Protein AF-A0A0C2FXQ2-F1 (afdb_monomer_lite)

Organism: NCBI:txid51022

Structure (mmCIF, N/CA/C/O backbone):
data_AF-A0A0C2FXQ2-F1
#
_entry.id   AF-A0A0C2FXQ2-F1
#
loop_
_atom_site.group_PDB
_atom_site.id
_atom_site.type_symbol
_atom_site.label_atom_id
_atom_site.label_alt_id
_atom_site.label_comp_id
_atom_site.label_asym_id
_atom_site.label_entity_id
_atom_site.label_seq_id
_atom_site.pdbx_PDB_ins_code
_atom_site.Cartn_x
_atom_site.Cartn_y
_atom_site.Cartn_z
_atom_site.occupancy
_atom_site.B_iso_or_equiv
_atom_site.auth_seq_id
_atom_site.auth_comp_id
_atom_site.auth_asym_id
_atom_site.auth_atom_id
_atom_site.pdbx_PDB_model_num
ATOM 1 N N . MET A 1 1 ? -0.783 -3.982 6.477 1.00 55.53 1 MET A N 1
ATOM 2 C CA . MET A 1 1 ? -1.212 -3.128 7.601 1.00 55.53 1 MET A CA 1
ATOM 3 C C . MET A 1 1 ? -2.488 -3.731 8.128 1.00 55.53 1 MET A C 1
ATOM 5 O O . MET A 1 1 ? -3.373 -4.000 7.315 1.00 55.53 1 MET A O 1
ATOM 9 N N . GLU A 1 2 ? -2.548 -4.039 9.418 1.00 64.81 2 GLU A N 1
ATOM 10 C CA . GLU A 1 2 ? -3.753 -4.643 9.978 1.00 64.81 2 GLU A CA 1
ATOM 11 C C . GLU A 1 2 ? -4.896 -3.630 9.893 1.00 64.81 2 GLU A C 1
ATOM 13 O O . GLU A 1 2 ? -4.866 -2.552 10.486 1.00 64.81 2 G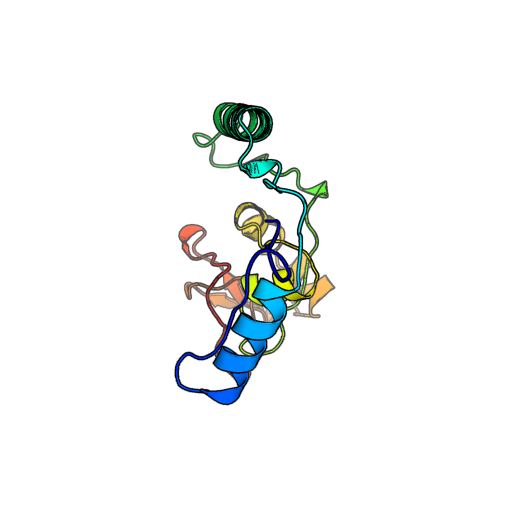LU A O 1
ATOM 18 N N . ARG A 1 3 ? -5.903 -3.951 9.078 1.00 76.56 3 ARG A N 1
ATOM 19 C CA . ARG A 1 3 ? -7.105 -3.131 8.961 1.00 76.56 3 ARG A CA 1
ATOM 20 C C . ARG A 1 3 ? -8.027 -3.495 10.111 1.00 76.56 3 ARG A C 1
ATOM 22 O O . ARG A 1 3 ? -8.632 -4.564 10.110 1.00 76.56 3 ARG A O 1
ATOM 29 N N . LEU A 1 4 ? -8.133 -2.597 11.085 1.00 89.94 4 LEU A N 1
ATOM 30 C CA . LEU A 1 4 ? -9.129 -2.726 12.138 1.00 89.94 4 LEU A CA 1
ATOM 31 C C . LEU A 1 4 ? -10.529 -2.600 11.533 1.00 89.94 4 LEU A C 1
ATOM 33 O O . LEU A 1 4 ? -10.829 -1.650 10.811 1.00 89.94 4 LEU A O 1
ATOM 37 N N . GLY A 1 5 ? -11.380 -3.567 11.848 1.00 91.44 5 GLY A N 1
ATOM 38 C CA . GLY A 1 5 ? -12.801 -3.548 11.530 1.00 91.44 5 GLY A CA 1
ATOM 39 C C . GLY A 1 5 ? -13.631 -3.743 12.790 1.00 91.44 5 GLY A C 1
ATOM 40 O O . GLY A 1 5 ? -13.160 -3.534 13.913 1.00 91.44 5 GLY A O 1
ATOM 41 N N . LYS A 1 6 ? -14.877 -4.182 12.614 1.00 92.62 6 LYS A N 1
ATOM 42 C CA . LYS A 1 6 ? -15.727 -4.587 13.738 1.00 92.62 6 LYS A CA 1
ATOM 43 C C . LYS A 1 6 ? -15.005 -5.674 14.557 1.00 92.62 6 LYS A C 1
ATOM 45 O O . LYS A 1 6 ? -14.376 -6.542 13.954 1.00 92.62 6 LYS A O 1
ATOM 50 N N . PRO A 1 7 ? -15.083 -5.651 15.897 1.00 94.19 7 PRO A N 1
ATOM 51 C CA . PRO A 1 7 ? -15.919 -4.774 16.726 1.00 94.19 7 PRO A CA 1
ATOM 52 C C . PRO A 1 7 ? -15.278 -3.420 17.091 1.00 94.19 7 PRO A C 1
ATOM 54 O O . PRO A 1 7 ? -15.941 -2.600 17.718 1.00 94.19 7 PRO A O 1
ATOM 57 N N . TYR A 1 8 ? -14.019 -3.168 16.722 1.00 94.00 8 TYR A N 1
ATOM 58 C CA . TYR A 1 8 ? -13.277 -1.962 17.118 1.00 94.00 8 TYR A CA 1
ATOM 59 C C . TYR A 1 8 ? -13.641 -0.725 16.293 1.00 94.00 8 TYR A C 1
ATOM 61 O O . TYR A 1 8 ? -13.665 0.385 16.818 1.00 94.00 8 TYR A O 1
ATOM 69 N N . VAL A 1 9 ? -13.925 -0.911 15.001 1.00 94.81 9 VAL A N 1
ATOM 70 C CA . VAL A 1 9 ? -14.216 0.172 14.054 1.00 94.81 9 VAL A CA 1
ATOM 71 C C . VAL A 1 9 ? -15.462 -0.168 13.238 1.00 94.81 9 VAL A C 1
ATOM 73 O O . VAL A 1 9 ? -15.545 -1.224 12.611 1.00 94.81 9 VAL A O 1
ATOM 76 N N . TYR A 1 10 ? -16.428 0.752 13.219 1.00 95.06 10 TYR A N 1
ATOM 77 C CA . TYR A 1 10 ? -17.635 0.671 12.397 1.00 95.06 10 TYR A CA 1
ATOM 78 C C . TYR A 1 10 ? -17.576 1.746 11.313 1.00 95.06 10 TYR A C 1
ATOM 80 O O . TYR A 1 10 ? -17.753 2.927 11.594 1.00 95.06 10 TYR A O 1
ATOM 88 N N . THR A 1 11 ? -17.337 1.338 10.069 1.00 95.25 11 THR A N 1
ATOM 89 C CA . THR A 1 11 ? -17.433 2.229 8.908 1.00 95.25 11 THR A CA 1
ATOM 90 C C . THR A 1 11 ? -18.868 2.211 8.390 1.00 95.25 11 THR A C 1
ATOM 92 O O . THR A 1 11 ? -19.351 1.165 7.958 1.00 95.25 11 THR A O 1
ATOM 95 N N . VAL A 1 12 ? -19.554 3.350 8.462 1.00 96.44 12 VAL A N 1
ATOM 96 C CA . VAL A 1 12 ? -20.938 3.535 7.999 1.00 96.44 12 VAL A CA 1
ATOM 97 C C . VAL A 1 12 ? -21.058 4.839 7.217 1.00 96.44 12 VAL A C 1
ATOM 99 O O . VAL A 1 12 ? -20.322 5.787 7.491 1.00 96.44 12 VAL A O 1
ATOM 102 N N . ASP A 1 13 ? -21.978 4.889 6.254 1.00 96.19 13 ASP A N 1
ATOM 103 C CA . ASP A 1 13 ? -22.393 6.156 5.649 1.00 96.19 13 ASP A CA 1
ATOM 104 C C . ASP A 1 13 ? -23.223 6.933 6.673 1.00 96.19 13 ASP A C 1
ATOM 106 O O . ASP A 1 13 ? -24.225 6.432 7.183 1.00 96.19 13 ASP A O 1
ATOM 110 N N . ILE A 1 14 ? -22.801 8.157 6.982 1.00 96.06 14 ILE A N 1
ATOM 111 C CA . ILE A 1 14 ? -23.480 9.016 7.954 1.00 96.06 14 ILE A CA 1
ATOM 112 C C . ILE A 1 14 ? -24.887 9.427 7.494 1.00 96.06 14 ILE A C 1
ATOM 114 O O . ILE A 1 14 ? -25.716 9.785 8.327 1.00 96.06 14 ILE A O 1
ATOM 118 N N . ASN A 1 15 ? -25.167 9.356 6.190 1.00 97.88 15 ASN A N 1
ATOM 119 C CA . ASN A 1 15 ? -26.472 9.694 5.623 1.00 97.88 15 ASN A CA 1
ATOM 120 C C . ASN A 1 15 ? -27.465 8.519 5.658 1.00 97.88 15 ASN A C 1
ATOM 122 O O . ASN A 1 15 ? -28.661 8.728 5.455 1.00 97.88 15 ASN A O 1
ATOM 126 N N . ASP A 1 16 ? -27.003 7.293 5.927 1.00 98.19 16 ASP A N 1
ATOM 127 C CA . ASP A 1 16 ? -27.876 6.134 6.127 1.00 98.19 16 ASP A CA 1
ATOM 128 C C . ASP A 1 16 ? -28.211 5.982 7.618 1.00 98.19 16 ASP A C 1
ATOM 130 O O . ASP A 1 16 ? -27.527 5.299 8.386 1.00 98.19 16 ASP A O 1
ATOM 134 N N . GLU A 1 17 ? -29.301 6.632 8.033 1.00 97.69 17 GLU A N 1
ATOM 135 C CA . GLU A 1 17 ? -29.769 6.648 9.425 1.00 97.69 17 GLU A CA 1
ATOM 136 C C . GLU A 1 17 ? -30.005 5.238 9.992 1.00 97.69 17 GLU A C 1
ATOM 138 O O . GLU A 1 17 ? -29.750 4.983 11.177 1.00 97.69 17 GLU A O 1
ATOM 143 N N . ARG A 1 18 ? -30.454 4.293 9.151 1.00 97.88 18 ARG A N 1
ATOM 144 C CA . ARG A 1 18 ? -30.683 2.905 9.573 1.00 97.88 18 ARG A CA 1
ATOM 145 C C . ARG A 1 18 ? -29.357 2.213 9.852 1.00 97.88 18 ARG A C 1
ATOM 147 O O . ARG A 1 18 ? -29.181 1.680 10.948 1.00 97.88 18 ARG A O 1
ATOM 154 N N . ALA A 1 19 ? -28.414 2.279 8.910 1.00 97.19 19 ALA A N 1
ATOM 155 C CA . ALA A 1 19 ? -27.091 1.681 9.078 1.00 97.19 19 ALA A CA 1
ATOM 156 C C . ALA A 1 19 ? -26.345 2.266 10.288 1.00 97.19 19 ALA A C 1
ATOM 158 O O . ALA A 1 19 ? -25.717 1.523 11.049 1.00 97.19 19 ALA A O 1
ATOM 159 N N . LEU A 1 20 ? -26.459 3.579 10.508 1.00 97.69 20 LEU A N 1
ATOM 160 C CA . LEU A 1 20 ? -25.879 4.258 11.665 1.00 97.69 20 LEU A CA 1
ATOM 161 C C . LEU A 1 20 ? -26.499 3.770 12.981 1.00 97.69 20 LEU A C 1
ATOM 163 O O . LEU A 1 20 ? -25.778 3.391 13.907 1.00 97.69 20 LEU A O 1
ATOM 167 N N . THR A 1 21 ? -27.832 3.727 13.060 1.00 97.81 21 THR A N 1
ATOM 168 C CA . THR A 1 21 ? -28.553 3.250 14.250 1.00 97.81 21 THR A CA 1
ATOM 169 C C . THR A 1 21 ? -28.189 1.804 14.584 1.00 97.81 21 THR A C 1
ATOM 171 O O . THR A 1 21 ? -27.965 1.466 15.751 1.00 97.81 21 THR A O 1
ATOM 174 N N . ASP A 1 22 ? -28.096 0.944 13.571 1.00 97.31 22 ASP A N 1
ATOM 175 C CA . ASP A 1 22 ? -27.739 -0.461 13.747 1.00 97.31 22 ASP A CA 1
ATOM 176 C C . ASP A 1 22 ? -26.280 -0.638 14.183 1.00 97.31 22 ASP A C 1
ATOM 178 O O . ASP A 1 22 ? -25.995 -1.472 15.051 1.00 97.31 22 ASP A O 1
ATOM 182 N N . ALA A 1 23 ? -25.358 0.175 13.661 1.00 97.19 23 ALA A N 1
ATOM 183 C CA . ALA A 1 23 ? -23.967 0.186 14.104 1.00 97.19 23 ALA A CA 1
ATOM 184 C C . ALA A 1 23 ? -23.836 0.607 15.575 1.00 97.19 23 ALA A C 1
ATOM 186 O O . ALA A 1 23 ? -23.156 -0.083 16.333 1.00 97.19 23 ALA A O 1
ATOM 187 N N . ILE A 1 24 ? -24.542 1.660 16.011 1.00 96.81 24 ILE A N 1
ATOM 188 C CA . ILE A 1 24 ? -24.552 2.104 17.418 1.00 96.81 24 ILE A CA 1
ATOM 189 C C . ILE A 1 24 ? -25.108 1.002 18.326 1.00 96.81 24 ILE A C 1
ATOM 191 O O . ILE A 1 24 ? -24.491 0.647 19.331 1.00 96.81 24 ILE A O 1
ATOM 195 N N . LYS A 1 25 ? -26.258 0.416 17.965 1.00 97.38 25 LYS A N 1
ATOM 196 C CA . LYS A 1 25 ? -26.863 -0.685 18.733 1.00 97.38 25 LYS A CA 1
ATOM 197 C C . LYS A 1 25 ? -25.943 -1.899 18.826 1.00 97.38 25 LYS A C 1
ATOM 199 O O . LYS A 1 25 ? -25.938 -2.562 19.860 1.00 97.38 25 LYS A O 1
ATOM 204 N N . SER A 1 26 ? -25.206 -2.207 17.760 1.00 96.44 26 SER A N 1
ATOM 205 C CA . SER A 1 26 ? -24.225 -3.295 17.750 1.00 96.44 26 SER A CA 1
ATOM 206 C C . SER A 1 26 ? -23.060 -2.968 18.683 1.00 96.44 26 SER A C 1
ATOM 208 O O . SER A 1 26 ? -22.786 -3.733 19.600 1.00 96.44 26 SER A O 1
ATOM 210 N N . ALA A 1 27 ? -22.460 -1.783 18.542 1.00 95.81 27 ALA A N 1
ATOM 211 C CA . ALA A 1 27 ? -21.330 -1.341 19.355 1.00 95.81 27 ALA A CA 1
ATOM 212 C C . ALA A 1 27 ? -21.634 -1.320 20.864 1.00 95.81 27 ALA A C 1
ATOM 214 O O . ALA A 1 27 ? -20.780 -1.697 21.657 1.00 95.81 27 ALA A O 1
ATOM 215 N N . LEU A 1 28 ? -22.854 -0.942 21.269 1.00 96.50 28 LEU A N 1
ATOM 216 C CA . LEU A 1 28 ? -23.274 -0.957 22.679 1.00 96.50 28 LEU A CA 1
ATOM 217 C C . LEU A 1 28 ? -23.413 -2.369 23.271 1.00 96.50 28 LEU A C 1
ATOM 219 O O . LEU A 1 28 ? -23.362 -2.528 24.491 1.00 96.50 28 LEU A O 1
ATOM 223 N N . LYS A 1 29 ? -23.646 -3.385 22.433 1.00 96.12 29 LYS A N 1
ATOM 224 C CA . LYS A 1 29 ? -23.768 -4.787 22.864 1.00 96.12 29 LYS A CA 1
ATOM 225 C C . LYS A 1 29 ? -22.412 -5.475 22.951 1.00 96.12 29 LYS A C 1
ATOM 227 O O . LYS A 1 29 ? -22.234 -6.351 23.797 1.00 96.12 29 LYS A O 1
ATOM 232 N N . GLU A 1 30 ? -21.488 -5.095 22.075 1.00 94.88 30 GLU A N 1
ATOM 233 C CA . GLU A 1 30 ? -20.146 -5.658 22.040 1.00 94.88 30 GLU A CA 1
ATOM 234 C C . GLU A 1 30 ? -19.348 -5.287 23.298 1.00 94.88 30 GLU A C 1
ATOM 236 O O . GLU A 1 30 ? -19.442 -4.183 23.833 1.00 94.88 30 GLU A O 1
ATOM 241 N N . LYS A 1 31 ? -18.514 -6.219 23.765 1.00 93.81 31 LYS A N 1
ATOM 242 C CA . LYS A 1 31 ? -17.538 -5.988 24.842 1.00 93.81 31 LYS A CA 1
ATOM 243 C C . LYS A 1 31 ? -16.159 -6.441 24.370 1.00 93.81 31 LYS A C 1
ATOM 245 O O . LYS A 1 31 ? -15.684 -7.492 24.805 1.00 93.81 31 LYS A O 1
ATOM 250 N N . PRO A 1 32 ? -15.546 -5.711 23.425 1.00 94.25 32 PRO A N 1
ATOM 251 C CA . PRO A 1 32 ? -14.291 -6.138 22.839 1.00 94.25 32 PRO A CA 1
ATOM 252 C C . PRO A 1 32 ? -13.153 -6.030 23.854 1.00 94.25 32 PRO A C 1
ATOM 254 O O . PRO A 1 32 ? -13.119 -5.129 24.694 1.00 94.25 32 PRO A O 1
ATOM 257 N N . ILE A 1 33 ? -12.193 -6.943 23.751 1.00 95.12 33 ILE A N 1
ATOM 258 C CA . ILE A 1 33 ? -10.946 -6.869 24.514 1.00 95.12 33 ILE A CA 1
ATOM 259 C C . ILE A 1 33 ? -10.100 -5.750 23.900 1.00 95.12 33 ILE A C 1
ATOM 261 O O . ILE A 1 33 ? -9.951 -5.756 22.677 1.00 95.12 33 ILE A O 1
ATOM 265 N N . PRO A 1 34 ? -9.544 -4.809 24.687 1.00 94.81 34 PRO A N 1
ATOM 266 C CA . PRO A 1 34 ? -8.663 -3.773 24.159 1.00 94.81 34 PRO A CA 1
ATOM 267 C C . PRO A 1 34 ? -7.566 -4.366 23.271 1.00 94.81 34 PRO A C 1
ATOM 269 O O . PRO A 1 34 ? -6.892 -5.317 23.664 1.00 94.81 34 PRO A O 1
ATOM 272 N N . PHE A 1 35 ? -7.407 -3.807 22.075 1.00 93.50 35 PHE A N 1
ATOM 273 C CA . PHE A 1 35 ? -6.484 -4.307 21.063 1.00 93.50 35 PHE A CA 1
ATOM 274 C C . PHE A 1 35 ? -5.694 -3.154 20.456 1.00 93.50 35 PHE A C 1
ATOM 276 O O . PHE A 1 35 ? -6.249 -2.095 20.160 1.00 93.50 35 PHE A O 1
ATOM 283 N N . VAL A 1 36 ? -4.396 -3.379 20.273 1.00 93.69 36 VAL A N 1
ATOM 284 C CA . VAL A 1 36 ? -3.476 -2.476 19.585 1.00 93.69 36 VAL A CA 1
ATOM 285 C C . VAL A 1 36 ? -2.682 -3.338 18.604 1.00 93.69 36 VAL A C 1
ATOM 287 O O . VAL A 1 36 ? -2.036 -4.280 19.066 1.00 93.69 36 VAL A O 1
ATOM 290 N N . PRO A 1 37 ? -2.729 -3.055 17.289 1.00 94.62 37 PRO A N 1
ATOM 291 C CA . PRO A 1 37 ? -1.903 -3.760 16.314 1.00 94.62 37 PRO A CA 1
ATOM 292 C C . PRO A 1 37 ? -0.418 -3.626 16.643 1.00 94.62 37 PRO A C 1
ATOM 294 O O . PRO A 1 37 ? 0.025 -2.575 17.124 1.00 94.62 37 PRO A O 1
ATOM 297 N N . GLU A 1 38 ? 0.359 -4.666 16.351 1.00 94.31 38 GLU A N 1
ATOM 298 C CA . GLU A 1 38 ? 1.776 -4.721 16.722 1.00 94.31 38 GLU A CA 1
ATOM 299 C C . GLU A 1 38 ? 2.565 -3.546 16.126 1.00 94.31 38 GLU A C 1
ATOM 301 O O . GLU A 1 38 ? 3.403 -2.961 16.805 1.00 94.31 38 GLU A O 1
ATOM 306 N N . GLU A 1 39 ? 2.246 -3.095 14.907 1.00 92.88 39 GLU A N 1
ATOM 307 C CA . GLU A 1 39 ? 2.917 -1.955 14.264 1.00 92.88 39 GLU A CA 1
ATOM 308 C C . GLU A 1 39 ? 2.763 -0.608 15.001 1.00 92.88 39 GLU A C 1
ATOM 310 O O . GLU A 1 39 ? 3.467 0.359 14.671 1.00 92.88 39 GLU A O 1
ATOM 315 N N . PHE A 1 40 ? 1.851 -0.540 15.977 1.00 95.00 40 PHE A N 1
ATOM 316 C CA . PHE A 1 40 ? 1.601 0.616 16.836 1.00 95.00 40 PHE A CA 1
ATOM 317 C C . PHE A 1 40 ? 2.053 0.409 18.290 1.00 95.00 40 PHE A C 1
ATOM 319 O O . PHE A 1 40 ? 1.928 1.333 19.096 1.00 95.00 40 PHE A O 1
ATOM 326 N N . THR A 1 41 ? 2.612 -0.751 18.648 1.00 96.38 41 THR A N 1
ATOM 327 C CA . THR A 1 41 ? 3.230 -0.952 19.967 1.00 96.38 41 THR A CA 1
ATOM 328 C C . THR A 1 41 ? 4.630 -0.320 20.010 1.00 96.38 41 THR A C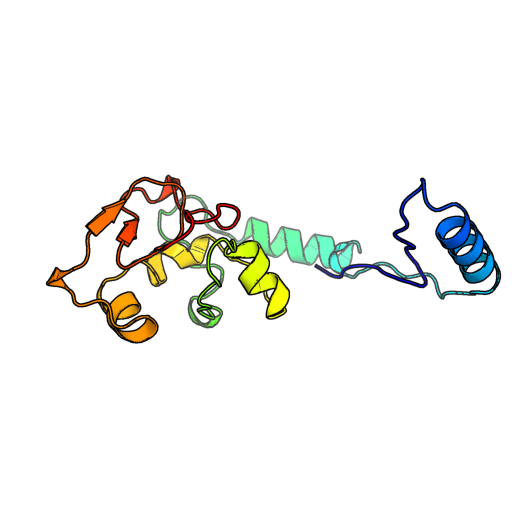 1
ATOM 330 O O . THR A 1 41 ? 5.259 -0.108 18.965 1.00 96.38 41 THR A O 1
ATOM 333 N N . PRO A 1 42 ? 5.184 -0.023 21.204 1.00 98.06 42 PRO A N 1
ATOM 334 C CA . PRO A 1 42 ? 6.573 0.422 21.318 1.00 98.06 42 PRO A CA 1
ATOM 335 C C . PRO A 1 42 ? 7.567 -0.573 20.700 1.00 98.06 42 PRO A C 1
ATOM 337 O O . PRO A 1 42 ? 8.522 -0.162 20.045 1.00 98.06 42 PRO A O 1
ATOM 340 N N . GLN A 1 43 ? 7.320 -1.876 20.867 1.00 97.88 43 GLN A N 1
ATOM 341 C CA . GLN A 1 43 ? 8.145 -2.937 20.294 1.00 97.88 43 GLN A CA 1
ATOM 342 C C . GLN A 1 43 ? 8.075 -2.940 18.763 1.00 97.88 43 GLN A C 1
ATOM 344 O O . GLN A 1 43 ? 9.120 -2.875 18.112 1.00 97.88 43 GLN A O 1
ATOM 349 N N . GLY A 1 44 ? 6.877 -2.942 18.174 1.00 96.38 44 GLY A N 1
ATOM 350 C CA . GLY A 1 44 ? 6.725 -2.904 16.721 1.00 96.38 44 GLY A CA 1
ATOM 351 C C . GLY A 1 44 ? 7.279 -1.625 16.092 1.00 96.38 44 GLY A C 1
ATOM 352 O O . GLY A 1 44 ? 7.889 -1.675 15.021 1.00 96.38 44 GLY A O 1
ATOM 353 N N . MET A 1 45 ? 7.177 -0.483 16.781 1.00 96.88 45 MET A N 1
ATOM 354 C CA . MET A 1 45 ? 7.840 0.753 16.357 1.00 96.88 45 MET A CA 1
ATOM 355 C C . MET A 1 45 ? 9.365 0.600 16.335 1.00 96.88 45 MET A C 1
ATOM 357 O O . MET A 1 45 ? 9.994 0.981 15.348 1.00 96.88 45 MET A O 1
ATOM 361 N N . LEU A 1 46 ? 9.970 0.017 17.375 1.00 97.62 46 LEU A N 1
ATOM 362 C CA . LEU A 1 46 ? 11.417 -0.222 17.410 1.00 97.62 46 LEU A CA 1
ATOM 363 C C . LEU A 1 46 ? 11.868 -1.177 16.300 1.00 97.62 46 LEU A C 1
ATOM 365 O O . LEU A 1 46 ? 12.885 -0.912 15.661 1.00 97.62 46 LEU A O 1
ATOM 369 N N . ILE A 1 47 ? 11.093 -2.227 16.009 1.00 95.38 47 ILE A N 1
ATOM 370 C CA . ILE A 1 47 ? 11.352 -3.120 14.870 1.00 95.38 47 ILE A CA 1
ATOM 371 C C . ILE A 1 47 ? 11.338 -2.319 13.560 1.00 95.38 47 ILE A C 1
ATOM 373 O O . ILE A 1 47 ? 12.285 -2.404 12.776 1.00 95.38 47 ILE A O 1
ATOM 377 N N . ARG A 1 48 ? 10.306 -1.491 13.334 1.00 94.12 48 ARG A N 1
ATOM 378 C CA . ARG A 1 48 ? 10.193 -0.658 12.126 1.00 94.12 48 ARG A CA 1
ATOM 379 C C . ARG A 1 48 ? 11.360 0.317 11.993 1.00 94.12 48 ARG A C 1
ATOM 381 O O . ARG A 1 48 ? 11.944 0.418 10.918 1.00 94.12 48 ARG A O 1
ATOM 388 N N . VAL A 1 49 ? 11.713 1.023 13.064 1.00 94.56 49 VAL A N 1
ATOM 389 C CA . VAL A 1 49 ? 12.832 1.978 13.062 1.00 94.56 49 VAL A CA 1
ATOM 390 C C . VAL A 1 49 ? 14.150 1.266 12.792 1.00 94.56 49 VAL A C 1
ATOM 392 O O . VAL A 1 49 ? 14.913 1.731 11.952 1.00 94.56 49 VAL A O 1
ATOM 395 N N . ASN A 1 50 ? 14.400 0.123 13.431 1.00 92.75 50 ASN A N 1
ATOM 396 C CA . ASN A 1 50 ? 15.615 -0.655 13.201 1.00 92.75 50 ASN A CA 1
ATOM 397 C C . ASN A 1 50 ? 15.756 -1.070 11.727 1.00 92.75 50 ASN A C 1
ATOM 399 O O . ASN A 1 50 ? 16.830 -0.929 11.137 1.00 92.75 50 ASN A O 1
ATOM 403 N N . MET A 1 51 ? 14.654 -1.510 11.111 1.00 88.81 51 MET A N 1
ATOM 404 C CA . MET A 1 51 ? 14.627 -1.823 9.682 1.00 88.81 51 MET A CA 1
ATOM 405 C C . MET A 1 51 ? 14.941 -0.589 8.836 1.00 88.81 51 MET A C 1
ATOM 407 O O . MET A 1 51 ? 15.798 -0.667 7.966 1.00 88.81 51 MET A O 1
ATOM 411 N N . LEU A 1 52 ? 14.304 0.556 9.105 1.00 88.00 52 LEU A N 1
ATOM 412 C CA . LEU A 1 52 ? 14.511 1.792 8.341 1.00 88.00 52 LEU A CA 1
ATOM 413 C C . LEU A 1 52 ? 15.936 2.343 8.461 1.00 88.00 52 LEU A C 1
ATOM 415 O O . LEU A 1 52 ? 16.500 2.757 7.455 1.00 88.00 52 LEU A O 1
ATOM 419 N N . VAL A 1 53 ? 16.531 2.315 9.656 1.00 88.19 53 VAL A N 1
ATOM 420 C CA . VAL A 1 53 ? 17.924 2.742 9.879 1.00 88.19 53 VAL A CA 1
ATOM 421 C C . VAL A 1 53 ? 18.909 1.853 9.116 1.00 88.19 53 VAL A C 1
ATOM 423 O O . VAL A 1 53 ? 19.950 2.327 8.675 1.00 88.19 53 VAL A O 1
ATOM 426 N N . SER A 1 54 ? 18.570 0.577 8.924 1.00 83.06 54 SER A N 1
ATOM 427 C CA . SER A 1 54 ? 19.402 -0.376 8.182 1.00 83.06 54 SER A CA 1
ATOM 428 C C . SER A 1 54 ? 19.209 -0.306 6.660 1.00 83.06 54 SER A C 1
ATOM 430 O O . SER A 1 54 ? 19.914 -1.002 5.930 1.00 83.06 54 SER A O 1
ATOM 432 N N . ARG A 1 55 ? 18.246 0.481 6.155 1.00 83.19 55 ARG A N 1
ATOM 433 C CA . ARG A 1 55 ? 18.008 0.614 4.710 1.00 83.19 55 ARG A CA 1
ATOM 434 C C . ARG A 1 55 ? 19.024 1.567 4.093 1.00 83.19 55 ARG A C 1
ATOM 436 O O . ARG A 1 55 ? 19.135 2.718 4.502 1.00 83.19 55 ARG A O 1
ATOM 443 N N . ASP A 1 56 ? 19.694 1.100 3.047 1.00 82.31 56 ASP A N 1
ATOM 444 C CA . ASP A 1 56 ? 20.516 1.957 2.201 1.00 82.31 56 ASP A CA 1
ATOM 445 C C . ASP A 1 56 ? 19.628 2.733 1.217 1.00 82.31 56 ASP A C 1
ATOM 447 O O . ASP A 1 56 ? 18.928 2.147 0.389 1.00 82.31 56 ASP A O 1
ATOM 451 N N . LEU A 1 57 ? 19.638 4.059 1.354 1.00 78.81 57 LEU A N 1
ATOM 452 C CA . LEU A 1 57 ? 18.962 5.010 0.465 1.00 78.81 57 LEU A CA 1
ATOM 453 C C . LEU A 1 57 ? 19.958 5.820 -0.379 1.00 78.81 57 LEU A C 1
ATOM 455 O O . LEU A 1 57 ? 19.546 6.640 -1.195 1.00 78.81 57 LEU A O 1
ATOM 459 N N . CYS A 1 58 ? 21.258 5.636 -0.147 1.00 83.06 58 CYS A N 1
ATOM 460 C CA . CYS A 1 58 ? 22.321 6.388 -0.803 1.00 83.06 58 CYS A CA 1
ATOM 461 C C . CYS A 1 58 ? 22.804 5.688 -2.075 1.00 83.06 58 CYS A C 1
ATOM 463 O O . CYS A 1 58 ? 23.316 6.347 -2.980 1.00 83.06 58 CYS A O 1
ATOM 465 N N . SER A 1 59 ? 22.665 4.363 -2.154 1.00 77.62 59 SER A N 1
ATOM 466 C CA . SER A 1 59 ? 22.926 3.623 -3.383 1.00 77.62 59 SER A CA 1
ATOM 467 C C . SER A 1 59 ? 21.713 3.621 -4.316 1.00 77.62 59 SER A C 1
ATOM 469 O O . SER A 1 59 ? 20.556 3.615 -3.903 1.00 77.62 59 SER A O 1
ATOM 471 N N . ASN A 1 60 ? 21.989 3.570 -5.620 1.00 66.81 60 ASN A N 1
ATOM 472 C CA . ASN A 1 60 ? 20.956 3.451 -6.654 1.00 66.81 60 ASN A CA 1
ATOM 473 C C . ASN A 1 60 ? 20.344 2.036 -6.735 1.00 66.81 60 ASN A C 1
ATOM 475 O O . ASN A 1 60 ? 19.505 1.786 -7.597 1.00 66.81 60 ASN A O 1
ATOM 479 N N . ILE A 1 61 ? 20.782 1.098 -5.887 1.00 64.50 61 ILE A N 1
ATOM 480 C CA . ILE A 1 61 ? 20.350 -0.302 -5.895 1.00 64.50 61 ILE A CA 1
ATOM 481 C C . ILE A 1 61 ? 19.812 -0.633 -4.506 1.00 64.50 61 ILE A C 1
ATOM 483 O O . ILE A 1 61 ? 20.572 -0.901 -3.579 1.00 64.50 61 ILE A O 1
ATOM 487 N N . SER A 1 62 ? 18.487 -0.649 -4.364 1.00 68.06 62 SER A N 1
ATOM 488 C CA . SER A 1 62 ? 17.878 -1.090 -3.114 1.00 68.06 62 SER A CA 1
ATOM 489 C C . SER A 1 62 ? 17.887 -2.617 -3.045 1.00 68.06 62 SER A C 1
ATOM 491 O O . SER A 1 62 ? 17.224 -3.292 -3.826 1.00 68.06 62 SER A O 1
ATOM 493 N N . VAL A 1 63 ? 18.644 -3.168 -2.097 1.00 77.81 63 VAL A N 1
ATOM 494 C CA . VAL A 1 63 ? 18.648 -4.607 -1.759 1.00 77.81 63 VAL A CA 1
ATOM 495 C C . VAL A 1 63 ? 17.519 -4.993 -0.796 1.00 77.81 63 VAL A C 1
ATOM 497 O O . VAL A 1 63 ? 17.411 -6.153 -0.397 1.00 77.81 63 VAL A O 1
ATOM 500 N N . TRP A 1 64 ? 16.682 -4.024 -0.411 1.00 83.69 64 TRP A N 1
ATOM 501 C CA . TRP A 1 64 ? 15.562 -4.224 0.495 1.00 83.69 64 TRP A CA 1
ATOM 502 C C . TRP A 1 64 ? 14.255 -3.634 -0.075 1.00 83.69 64 TRP A C 1
ATOM 504 O O . TRP A 1 64 ? 14.243 -2.453 -0.427 1.00 83.69 64 TRP A O 1
ATOM 514 N N . PRO A 1 65 ? 13.137 -4.385 -0.068 1.00 90.75 65 PRO A N 1
ATOM 515 C CA . PRO A 1 65 ? 13.032 -5.771 0.393 1.00 90.75 65 PRO A CA 1
ATOM 516 C C . PRO A 1 65 ? 13.815 -6.741 -0.513 1.00 90.75 65 PRO A C 1
ATOM 518 O O . PRO A 1 65 ? 14.189 -6.370 -1.626 1.00 90.75 65 PRO A O 1
ATOM 521 N N . PRO A 1 66 ? 14.125 -7.966 -0.048 1.00 90.50 66 PRO A N 1
ATOM 522 C CA . PRO A 1 66 ? 14.875 -8.917 -0.860 1.00 90.50 66 PRO A CA 1
ATOM 523 C C . PRO A 1 66 ? 14.069 -9.300 -2.114 1.00 90.50 66 PRO A C 1
ATOM 525 O O . PRO A 1 66 ? 12.863 -9.526 -1.996 1.00 90.50 66 PRO A O 1
ATOM 528 N N . PRO A 1 67 ? 14.700 -9.459 -3.295 1.00 90.94 67 PRO A N 1
ATOM 529 C CA . PRO A 1 67 ? 14.000 -9.838 -4.529 1.00 90.94 67 PRO A CA 1
ATOM 530 C C . PRO A 1 67 ? 13.182 -11.130 -4.422 1.00 90.94 67 PRO A C 1
ATOM 532 O O . PRO A 1 67 ? 12.200 -11.300 -5.131 1.00 90.94 67 PRO A O 1
ATOM 535 N N . THR A 1 68 ? 13.543 -12.032 -3.507 1.00 93.88 68 THR A N 1
ATOM 536 C CA . THR A 1 68 ? 12.792 -13.266 -3.227 1.00 93.88 68 THR A CA 1
ATOM 537 C C . THR A 1 68 ? 11.405 -13.024 -2.628 1.00 93.88 68 THR A C 1
ATOM 539 O O . THR A 1 68 ? 10.584 -13.935 -2.635 1.00 93.88 68 THR A O 1
ATOM 542 N N . ALA A 1 69 ? 11.127 -11.823 -2.112 1.00 94.81 69 ALA A N 1
ATOM 543 C CA . ALA A 1 69 ? 9.803 -11.428 -1.638 1.00 94.81 69 ALA A CA 1
ATOM 544 C C . ALA A 1 69 ? 8.891 -10.901 -2.763 1.00 94.81 69 ALA A C 1
ATOM 546 O O . ALA A 1 69 ? 7.708 -10.660 -2.516 1.00 94.81 69 ALA A O 1
ATOM 547 N N . LEU A 1 70 ? 9.413 -10.716 -3.983 1.00 94.12 70 LEU A N 1
ATOM 548 C CA . LEU A 1 70 ? 8.624 -10.281 -5.131 1.00 94.12 70 LEU A CA 1
ATOM 549 C C . LEU A 1 70 ? 7.591 -11.348 -5.508 1.00 94.12 70 LEU A C 1
ATOM 551 O O . LEU A 1 70 ? 7.929 -12.487 -5.820 1.00 94.12 70 LEU A O 1
ATOM 555 N N . GLN A 1 71 ? 6.330 -10.931 -5.549 1.00 94.88 71 GLN A N 1
ATOM 556 C CA . GLN A 1 71 ? 5.231 -11.676 -6.152 1.00 94.88 71 GLN A CA 1
ATOM 557 C C . GLN A 1 71 ? 4.599 -10.787 -7.222 1.00 94.88 71 GLN A C 1
ATOM 559 O O . GLN A 1 71 ? 4.021 -9.745 -6.906 1.00 94.88 71 GLN A O 1
ATOM 564 N N . SER A 1 72 ? 4.753 -11.159 -8.492 1.00 92.25 72 SER A N 1
ATOM 565 C CA . SER A 1 72 ? 4.171 -10.414 -9.607 1.00 92.25 72 SER A CA 1
ATOM 566 C C . SER A 1 72 ? 2.673 -10.703 -9.725 1.00 92.25 72 SER A C 1
ATOM 568 O O . SER A 1 72 ? 2.238 -11.853 -9.715 1.00 92.25 72 SER A O 1
ATOM 570 N N . ILE A 1 73 ? 1.878 -9.641 -9.854 1.00 92.12 73 ILE A N 1
ATOM 571 C CA . ILE A 1 73 ? 0.432 -9.708 -10.081 1.00 92.12 73 ILE A CA 1
ATOM 572 C C . ILE A 1 73 ? 0.109 -8.854 -11.300 1.00 92.12 73 ILE A C 1
ATOM 574 O O . ILE A 1 73 ? 0.582 -7.723 -11.412 1.00 92.12 73 ILE A O 1
ATOM 578 N N . LEU A 1 74 ? -0.730 -9.382 -12.187 1.00 91.31 74 LEU A N 1
ATOM 579 C CA . LEU A 1 74 ? -1.331 -8.607 -13.264 1.00 91.31 74 LEU A CA 1
ATOM 580 C C . LEU A 1 74 ? -2.621 -7.968 -12.756 1.00 91.31 74 LEU A C 1
ATOM 582 O O . LEU A 1 74 ? -3.547 -8.661 -12.334 1.00 91.31 74 LEU A O 1
ATOM 586 N N . ALA A 1 75 ? -2.654 -6.639 -12.757 1.00 91.94 75 ALA A N 1
ATOM 587 C CA . ALA A 1 75 ? -3.843 -5.882 -12.396 1.00 91.94 75 ALA A CA 1
ATOM 588 C C . ALA A 1 75 ? -4.919 -6.025 -13.485 1.00 91.94 75 ALA A C 1
ATOM 590 O O . ALA A 1 75 ? -4.601 -6.142 -14.669 1.00 91.94 75 ALA A O 1
ATOM 591 N N . ALA A 1 76 ? -6.194 -5.999 -13.090 1.00 89.38 76 ALA A N 1
ATOM 592 C CA . ALA A 1 76 ? -7.293 -5.916 -14.045 1.00 89.38 76 ALA A CA 1
ATOM 593 C C . ALA A 1 76 ? -7.290 -4.558 -14.776 1.00 89.38 76 ALA A C 1
ATOM 595 O O . ALA A 1 76 ? -6.657 -3.598 -14.329 1.00 89.38 76 ALA A O 1
ATOM 596 N N . SER A 1 77 ? -8.031 -4.459 -15.884 1.00 86.31 77 SER A N 1
ATOM 597 C CA . SER A 1 77 ? -8.167 -3.191 -16.616 1.00 86.31 77 SER A CA 1
ATOM 598 C C . SER A 1 77 ? -8.690 -2.079 -15.694 1.00 86.31 77 SER A C 1
ATOM 600 O O . SER A 1 77 ? -9.546 -2.322 -14.840 1.00 86.31 77 SER A O 1
ATOM 602 N N . GLU A 1 78 ? -8.125 -0.877 -15.833 1.00 87.88 78 GLU A N 1
ATOM 603 C CA . GLU A 1 78 ? -8.377 0.303 -14.985 1.00 87.88 78 GLU A CA 1
ATOM 604 C C . GLU A 1 78 ? -8.092 0.126 -13.477 1.00 87.88 78 GLU A C 1
ATOM 606 O O . GLU A 1 78 ? -8.441 0.986 -12.659 1.00 87.88 78 GLU A O 1
ATOM 611 N N . GLN A 1 79 ? -7.428 -0.958 -13.070 1.00 92.19 79 GLN A N 1
ATOM 612 C CA . GLN A 1 79 ? -7.038 -1.198 -11.683 1.00 92.19 79 GLN A CA 1
ATOM 613 C C . GLN A 1 79 ? -5.596 -0.731 -11.435 1.00 92.19 79 GLN A C 1
ATOM 615 O O . GLN A 1 79 ? -4.706 -0.928 -12.259 1.00 92.19 79 GLN A O 1
ATOM 620 N N . SER A 1 80 ? -5.342 -0.120 -10.276 1.00 95.06 80 SER A N 1
ATOM 621 C CA . SER A 1 80 ? -3.979 0.216 -9.850 1.00 95.06 80 SER A CA 1
ATOM 622 C C . SER A 1 80 ? -3.261 -1.006 -9.268 1.00 95.06 80 SER A C 1
ATOM 624 O O . SER A 1 80 ? -3.904 -1.910 -8.721 1.00 95.06 80 SER A O 1
ATOM 626 N N . CYS A 1 81 ? -1.924 -1.019 -9.311 1.00 95.81 81 CYS A N 1
ATOM 627 C CA . CYS A 1 81 ? -1.129 -2.075 -8.673 1.00 95.81 81 CYS A CA 1
ATOM 628 C C . CYS A 1 81 ? -1.406 -2.159 -7.166 1.00 95.81 81 CYS A C 1
ATOM 630 O O . CYS A 1 81 ? -1.500 -3.253 -6.623 1.00 95.81 81 CYS A O 1
ATOM 632 N N . GLU A 1 82 ? -1.614 -1.019 -6.497 1.00 95.88 82 GLU A N 1
ATOM 633 C CA . GLU A 1 82 ? -2.008 -0.968 -5.086 1.00 95.88 82 GLU A CA 1
ATOM 634 C C . GLU A 1 82 ? -3.273 -1.791 -4.827 1.00 95.88 82 GLU A C 1
ATOM 636 O O . GLU A 1 82 ? -3.279 -2.651 -3.945 1.00 95.88 82 GLU A O 1
ATOM 641 N N . LYS A 1 83 ? -4.327 -1.586 -5.630 1.00 95.62 83 LYS A N 1
ATOM 642 C CA . LYS A 1 83 ? -5.584 -2.307 -5.432 1.00 95.62 83 LYS A CA 1
ATOM 643 C C . LYS A 1 83 ? -5.468 -3.779 -5.817 1.00 95.62 83 LYS A C 1
ATOM 645 O O . LYS A 1 83 ? -6.083 -4.614 -5.157 1.00 95.62 83 LYS A O 1
ATOM 650 N N . ALA A 1 84 ? -4.707 -4.097 -6.862 1.00 95.44 84 ALA A N 1
ATOM 651 C CA . ALA A 1 84 ? -4.468 -5.476 -7.278 1.00 95.44 84 ALA A CA 1
ATOM 652 C C . ALA A 1 84 ? -3.729 -6.271 -6.188 1.00 95.44 84 ALA A C 1
ATOM 654 O O . ALA A 1 84 ? -4.186 -7.343 -5.796 1.00 95.44 84 ALA A O 1
ATOM 655 N N . CYS A 1 85 ? -2.650 -5.709 -5.631 1.00 96.31 85 CYS A N 1
ATOM 656 C CA . CYS A 1 85 ? -1.936 -6.302 -4.503 1.00 96.31 85 CYS A CA 1
ATOM 657 C C . CYS A 1 85 ? -2.843 -6.441 -3.277 1.00 96.31 85 CYS A C 1
ATOM 659 O O . CYS A 1 85 ? -2.892 -7.516 -2.688 1.00 96.31 85 CYS A O 1
ATOM 661 N N . GLU A 1 86 ? -3.610 -5.403 -2.929 1.00 94.56 86 GLU A N 1
ATOM 662 C CA . GLU A 1 86 ? -4.519 -5.432 -1.778 1.00 94.56 86 GLU A CA 1
ATOM 663 C C . GLU A 1 86 ? -5.546 -6.571 -1.875 1.00 94.56 86 GLU A C 1
ATOM 665 O O . GLU A 1 86 ? -5.762 -7.289 -0.900 1.00 94.56 86 GLU A O 1
ATOM 670 N N . VAL A 1 87 ? -6.168 -6.761 -3.046 1.00 94.56 87 VAL A N 1
ATOM 671 C CA . VAL A 1 87 ? -7.149 -7.839 -3.277 1.00 94.56 87 VAL A CA 1
ATOM 672 C C . VAL A 1 87 ? -6.509 -9.222 -3.132 1.00 94.56 87 VAL A C 1
ATOM 674 O O . VAL A 1 87 ? -7.162 -10.145 -2.652 1.00 94.56 87 VAL A O 1
ATOM 677 N N . ALA A 1 88 ? -5.230 -9.356 -3.480 1.00 95.31 88 ALA A N 1
ATOM 678 C CA . ALA A 1 88 ? -4.456 -10.578 -3.279 1.00 95.31 88 ALA A CA 1
ATOM 679 C C . ALA A 1 88 ? -3.888 -10.732 -1.851 1.00 95.31 88 ALA A C 1
ATOM 681 O O . ALA A 1 88 ? -3.147 -11.677 -1.590 1.00 95.31 88 ALA A O 1
ATOM 682 N N . GLY A 1 89 ? -4.199 -9.820 -0.921 1.00 93.81 89 GLY A N 1
ATOM 683 C CA . GLY A 1 89 ? -3.657 -9.842 0.442 1.00 93.81 89 GLY A CA 1
ATOM 684 C C . GLY A 1 89 ? -2.185 -9.420 0.540 1.00 93.81 89 GLY A C 1
ATOM 685 O O . GLY A 1 89 ? -1.523 -9.720 1.531 1.00 93.81 89 GLY A O 1
ATOM 686 N N . LEU A 1 90 ? -1.668 -8.729 -0.477 1.00 95.44 90 LEU A N 1
ATOM 687 C CA . LEU A 1 90 ? -0.305 -8.207 -0.557 1.00 95.44 90 LEU A CA 1
ATOM 688 C C . LEU A 1 90 ? -0.282 -6.674 -0.435 1.00 95.44 90 LEU A C 1
ATOM 690 O O . LEU A 1 90 ? -1.312 -6.000 -0.392 1.00 95.44 90 LEU A O 1
ATOM 694 N N . VAL A 1 91 ? 0.925 -6.108 -0.411 1.00 95.62 91 VAL A N 1
ATOM 695 C CA . VAL A 1 91 ? 1.178 -4.663 -0.492 1.00 95.62 91 VAL A CA 1
ATOM 696 C C . VAL A 1 91 ? 2.042 -4.403 -1.723 1.00 95.62 91 VAL A C 1
ATOM 698 O O . VAL A 1 91 ? 3.005 -5.128 -1.956 1.00 95.62 91 VAL A O 1
ATOM 701 N N . CYS A 1 92 ? 1.696 -3.385 -2.513 1.00 96.31 92 CYS A N 1
ATOM 702 C CA . CYS A 1 92 ? 2.519 -2.984 -3.653 1.00 96.31 92 CYS A CA 1
ATOM 703 C C . CYS A 1 92 ? 3.841 -2.380 -3.153 1.00 96.31 92 CYS A C 1
ATOM 705 O O . CYS A 1 92 ? 3.821 -1.434 -2.367 1.00 96.31 92 CYS A O 1
ATOM 707 N N . GLU A 1 93 ? 4.972 -2.929 -3.604 1.00 95.00 93 GLU A N 1
ATOM 708 C CA . GLU A 1 93 ? 6.323 -2.479 -3.249 1.00 95.00 93 GLU A CA 1
ATOM 709 C C . GLU A 1 93 ? 6.992 -1.815 -4.466 1.00 95.00 93 GLU A C 1
ATOM 711 O O . GLU A 1 93 ? 7.398 -2.514 -5.403 1.00 95.00 93 GLU A O 1
ATOM 716 N N . PRO A 1 94 ? 7.123 -0.474 -4.478 1.00 92.12 94 PRO A N 1
ATOM 717 C CA . PRO A 1 94 ? 7.706 0.248 -5.601 1.00 92.12 94 PRO A CA 1
ATOM 718 C C . PRO A 1 94 ? 9.157 -0.125 -5.918 1.00 92.12 94 PRO A C 1
ATOM 720 O O . PRO A 1 94 ? 9.568 -0.024 -7.075 1.00 92.12 94 PRO A O 1
ATOM 723 N N . SER A 1 95 ? 9.946 -0.568 -4.932 1.00 89.75 95 SER A N 1
ATOM 724 C CA . SER A 1 95 ? 11.354 -0.918 -5.166 1.00 89.75 95 SER A CA 1
ATOM 725 C C . SER A 1 95 ? 11.529 -2.118 -6.101 1.00 89.75 95 SER A C 1
ATOM 727 O O . SER A 1 95 ? 12.619 -2.321 -6.632 1.00 89.75 95 SER A O 1
ATOM 729 N N . PHE A 1 96 ? 10.472 -2.902 -6.332 1.00 93.31 96 PHE A N 1
ATOM 730 C CA . PHE A 1 96 ? 10.496 -4.039 -7.246 1.00 93.31 96 PHE A CA 1
ATOM 731 C C . PHE A 1 96 ? 10.149 -3.699 -8.693 1.00 93.31 96 PHE A C 1
ATOM 733 O O . PHE A 1 96 ? 10.355 -4.541 -9.567 1.00 93.31 96 PHE A O 1
ATOM 740 N N . PHE A 1 97 ? 9.686 -2.484 -8.996 1.00 93.44 97 PHE A N 1
ATOM 741 C CA . PHE A 1 97 ? 9.367 -2.117 -10.375 1.00 93.44 97 PHE A CA 1
ATOM 742 C C . PHE A 1 97 ? 10.527 -2.295 -11.371 1.00 93.44 97 PHE A C 1
ATOM 744 O O . PHE A 1 97 ? 10.278 -2.822 -12.455 1.00 93.44 97 PHE A O 1
ATOM 751 N N . PRO A 1 98 ? 11.792 -1.970 -11.034 1.00 90.94 98 PRO A N 1
ATOM 752 C CA . PRO A 1 98 ? 12.923 -2.259 -11.915 1.00 90.94 98 PRO A CA 1
ATOM 753 C C . PRO A 1 98 ? 13.092 -3.748 -12.251 1.00 90.94 98 PRO A C 1
ATOM 755 O O . PRO A 1 98 ? 13.574 -4.066 -13.332 1.00 90.94 98 PRO A O 1
ATOM 758 N N . LEU A 1 99 ? 12.682 -4.657 -11.358 1.00 91.12 99 LEU A N 1
ATOM 759 C CA . LEU A 1 99 ? 12.793 -6.106 -11.567 1.00 91.12 99 LEU A CA 1
ATOM 760 C C . LEU A 1 99 ? 11.738 -6.639 -12.541 1.00 91.12 99 LEU A C 1
ATOM 762 O O . LEU A 1 99 ? 11.984 -7.631 -13.219 1.00 91.12 99 LEU A O 1
ATOM 766 N N . VAL A 1 100 ? 10.571 -5.990 -12.607 1.00 91.75 100 VAL A N 1
ATOM 767 C CA . VAL A 1 100 ? 9.476 -6.371 -13.517 1.00 91.75 100 VAL A CA 1
ATOM 768 C C . VAL A 1 100 ? 9.460 -5.559 -14.815 1.00 91.75 100 VAL A C 1
ATOM 770 O O . VAL A 1 100 ? 8.734 -5.895 -15.745 1.00 91.75 100 VAL A O 1
ATOM 773 N N . ASN A 1 101 ? 10.271 -4.503 -14.902 1.00 93.62 101 ASN A N 1
ATOM 774 C CA . ASN A 1 101 ? 10.424 -3.656 -16.083 1.00 93.62 101 ASN A CA 1
ATOM 775 C C . ASN A 1 101 ? 11.495 -4.203 -17.040 1.00 93.62 101 ASN A C 1
ATOM 777 O O . ASN A 1 101 ? 12.469 -3.517 -17.352 1.00 93.62 101 ASN A O 1
ATOM 781 N N . SER A 1 102 ? 11.330 -5.445 -17.494 1.00 91.44 102 SER A N 1
ATOM 782 C CA . SER A 1 102 ? 12.205 -6.066 -18.491 1.00 91.44 102 SER A CA 1
ATOM 783 C C . SER A 1 102 ? 11.398 -6.745 -19.591 1.00 91.44 102 SER A C 1
ATOM 785 O O . SER A 1 102 ? 10.268 -7.189 -19.378 1.00 91.44 102 SER A O 1
ATOM 787 N N . ALA A 1 103 ? 11.992 -6.820 -20.780 1.00 91.25 103 ALA A N 1
ATOM 788 C CA . ALA A 1 103 ? 11.369 -7.462 -21.928 1.00 91.25 103 ALA A CA 1
ATOM 789 C C . ALA A 1 103 ? 11.082 -8.947 -21.658 1.00 91.25 103 ALA A C 1
ATOM 791 O O . ALA A 1 103 ? 9.957 -9.390 -21.865 1.00 91.25 103 ALA A O 1
ATOM 792 N N . ASP A 1 104 ? 12.047 -9.666 -21.077 1.00 91.25 104 ASP A N 1
ATOM 793 C CA . ASP A 1 104 ? 11.902 -11.079 -20.717 1.00 91.25 104 ASP A CA 1
ATOM 794 C C . ASP A 1 104 ? 10.773 -11.312 -19.703 1.00 91.25 104 ASP A C 1
ATOM 796 O O . ASP A 1 104 ? 10.026 -12.286 -19.799 1.00 91.25 104 ASP A O 1
ATOM 800 N N . VAL A 1 105 ? 10.621 -10.430 -18.708 1.00 90.38 105 VAL A N 1
ATOM 801 C CA . VAL A 1 105 ? 9.555 -10.575 -17.704 1.00 90.38 105 VAL A CA 1
ATOM 802 C C . VAL A 1 105 ? 8.188 -10.312 -18.329 1.00 90.38 105 VAL A C 1
ATOM 804 O O . VAL A 1 105 ? 7.250 -11.062 -18.062 1.00 90.38 105 VAL A O 1
ATOM 807 N N . LEU A 1 106 ? 8.062 -9.303 -19.194 1.00 89.62 106 LEU A N 1
ATOM 808 C CA . LEU A 1 106 ? 6.807 -9.035 -19.899 1.00 89.62 106 LEU A CA 1
ATOM 809 C C . LEU A 1 106 ? 6.452 -10.136 -20.902 1.00 89.62 106 LEU A C 1
ATOM 811 O O . LEU A 1 106 ? 5.290 -10.528 -20.985 1.00 89.62 106 LEU A O 1
ATOM 815 N N . GLU A 1 107 ? 7.424 -10.679 -21.627 1.00 90.44 107 GLU A N 1
ATOM 816 C CA . GLU A 1 107 ? 7.191 -11.815 -22.520 1.00 90.44 107 GLU A CA 1
ATOM 817 C C . GLU A 1 107 ? 6.652 -13.021 -21.739 1.00 90.44 107 GLU A C 1
ATOM 819 O O . GLU A 1 107 ? 5.640 -13.605 -22.122 1.00 90.44 107 GLU A O 1
ATOM 824 N N . ASN A 1 108 ? 7.246 -13.330 -20.585 1.00 88.94 108 ASN A N 1
ATOM 825 C CA . ASN A 1 108 ? 6.821 -14.462 -19.764 1.00 88.94 108 ASN A CA 1
ATOM 826 C C . ASN A 1 108 ? 5.471 -14.251 -19.054 1.00 88.94 108 ASN A C 1
ATOM 828 O O . ASN A 1 108 ? 4.716 -15.209 -18.897 1.00 88.94 108 ASN A O 1
ATOM 832 N N . LEU A 1 109 ? 5.162 -13.033 -18.593 1.00 85.44 109 LEU A N 1
ATOM 833 C CA . LEU A 1 109 ? 3.939 -12.762 -17.821 1.00 85.44 109 LEU A CA 1
ATOM 834 C C . LEU A 1 109 ? 2.717 -12.474 -18.696 1.00 85.44 109 LEU A C 1
ATOM 836 O O . LEU A 1 109 ? 1.612 -12.880 -18.343 1.00 85.44 109 LEU A O 1
ATOM 840 N N . VAL A 1 110 ? 2.896 -11.745 -19.800 1.00 86.12 110 VAL A N 1
ATOM 841 C CA . VAL A 1 110 ? 1.792 -11.245 -20.642 1.00 86.12 110 VAL A CA 1
ATOM 842 C C . VAL A 1 110 ? 1.945 -11.593 -22.125 1.00 86.12 110 VAL A C 1
ATOM 844 O O . VAL A 1 110 ? 1.078 -11.237 -22.918 1.00 86.12 110 VAL A O 1
ATOM 847 N N . GLY A 1 111 ? 3.005 -12.304 -22.524 1.00 88.12 111 GLY A N 1
ATOM 848 C CA . GLY A 1 111 ? 3.192 -12.738 -23.912 1.00 88.12 111 GLY A CA 1
ATOM 849 C C . GLY A 1 111 ? 3.571 -11.610 -24.874 1.00 88.12 111 GLY A C 1
ATOM 850 O O . GLY A 1 111 ? 3.355 -11.732 -26.079 1.00 88.12 111 GLY A O 1
ATOM 851 N N . CYS A 1 112 ? 4.107 -10.497 -24.367 1.00 87.31 112 CYS A N 1
ATOM 852 C CA . CYS A 1 112 ? 4.565 -9.393 -25.206 1.00 87.31 112 CYS A CA 1
ATOM 853 C C . CYS A 1 112 ? 5.802 -9.807 -26.007 1.00 87.31 112 CYS A C 1
ATOM 855 O O . CYS A 1 112 ? 6.850 -10.076 -25.427 1.00 87.31 112 CYS A O 1
ATOM 857 N N . ALA A 1 113 ? 5.713 -9.794 -27.338 1.00 88.00 113 ALA A N 1
ATOM 858 C CA . ALA A 1 113 ? 6.882 -10.019 -28.177 1.00 88.00 113 ALA A CA 1
ATOM 859 C C . ALA A 1 113 ? 7.890 -8.873 -28.000 1.00 88.00 113 ALA A C 1
ATOM 861 O O . ALA A 1 113 ? 7.516 -7.700 -27.947 1.00 88.00 113 ALA A O 1
ATOM 862 N N . HIS A 1 114 ? 9.183 -9.191 -28.003 1.00 81.00 114 HIS A N 1
ATOM 863 C CA . HIS A 1 114 ? 10.253 -8.197 -27.885 1.00 81.00 114 HIS A CA 1
ATOM 864 C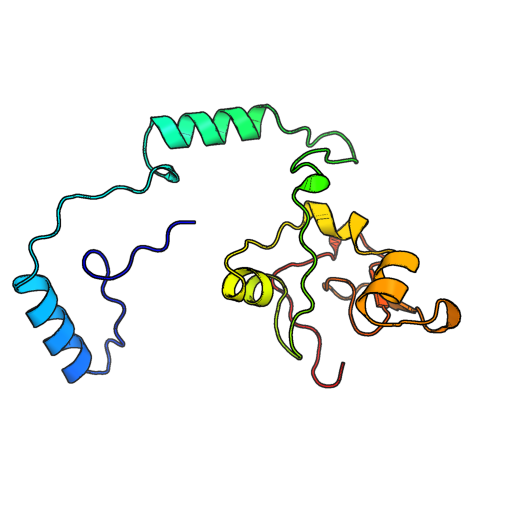 C . HIS A 1 114 ? 10.118 -7.025 -28.882 1.00 81.00 114 HIS A C 1
ATOM 866 O O . HIS A 1 114 ? 10.370 -5.874 -28.533 1.00 81.00 114 HIS A O 1
ATOM 872 N N . GLY A 1 115 ? 9.670 -7.298 -30.113 1.00 80.12 115 GLY A N 1
ATOM 873 C CA . GLY A 1 115 ? 9.476 -6.282 -31.155 1.00 80.12 115 GLY A CA 1
ATOM 874 C C . GLY A 1 115 ? 8.226 -5.404 -30.999 1.00 80.12 115 GLY A C 1
ATOM 875 O O . GLY A 1 115 ? 8.120 -4.397 -31.692 1.00 80.12 115 GLY A O 1
ATOM 876 N N . SER A 1 116 ? 7.286 -5.762 -30.117 1.00 84.81 116 SER A N 1
ATOM 877 C CA . SER A 1 116 ? 6.083 -4.965 -29.826 1.00 84.81 116 SER A CA 1
ATOM 878 C C . SER A 1 116 ? 6.229 -4.085 -28.583 1.00 84.81 116 SER A C 1
ATOM 880 O O . SER A 1 116 ? 5.276 -3.406 -28.205 1.00 84.81 116 SER A O 1
ATOM 882 N N . LEU A 1 117 ? 7.396 -4.109 -27.931 1.00 90.50 117 LEU A N 1
ATOM 883 C CA . LEU A 1 117 ? 7.648 -3.301 -26.746 1.00 90.50 117 LEU A CA 1
ATOM 884 C C . LEU A 1 117 ? 7.852 -1.834 -27.120 1.00 90.50 117 LEU A C 1
ATOM 886 O O . LEU A 1 117 ? 8.575 -1.503 -28.060 1.00 90.50 117 LEU A O 1
ATOM 890 N N . SER A 1 118 ? 7.243 -0.946 -26.342 1.00 92.75 118 SER A N 1
ATOM 891 C CA . SER A 1 118 ? 7.430 0.500 -26.471 1.00 92.75 118 SER A CA 1
ATOM 892 C C . SER A 1 118 ? 7.818 1.119 -25.134 1.00 92.75 118 SER A C 1
ATOM 894 O O . SER A 1 118 ? 7.623 0.516 -24.084 1.00 92.75 118 SER A O 1
ATOM 896 N N . ASN A 1 119 ? 8.381 2.324 -25.158 1.00 92.94 119 ASN A N 1
ATOM 897 C CA . ASN A 1 119 ? 8.718 3.047 -23.937 1.00 92.94 119 ASN A CA 1
ATOM 898 C C . ASN A 1 119 ? 7.622 4.055 -23.587 1.00 92.94 119 ASN A C 1
ATOM 900 O O . ASN A 1 119 ? 7.118 4.761 -24.460 1.00 92.94 119 ASN A O 1
ATOM 904 N N . SER A 1 120 ? 7.313 4.179 -22.300 1.00 92.19 120 SER A N 1
ATOM 905 C CA . SER A 1 120 ? 6.401 5.188 -21.768 1.00 92.19 120 SER A CA 1
ATOM 906 C C . SER A 1 120 ? 7.041 5.921 -20.593 1.00 92.19 120 SER A C 1
ATOM 908 O O . SER A 1 120 ? 7.788 5.327 -19.821 1.00 92.19 120 SER A O 1
ATOM 910 N N . THR A 1 121 ? 6.729 7.210 -20.458 1.00 93.31 121 THR A N 1
ATOM 911 C CA . THR A 1 121 ? 7.023 8.029 -19.269 1.00 93.31 121 THR A CA 1
ATOM 912 C C . THR A 1 121 ? 5.768 8.314 -18.447 1.00 93.31 121 THR A C 1
ATOM 914 O O . THR A 1 121 ? 5.827 9.053 -17.465 1.00 93.31 121 THR A O 1
ATOM 917 N N . ALA A 1 122 ? 4.617 7.763 -18.850 1.00 92.25 122 ALA A N 1
ATOM 918 C CA . ALA A 1 122 ? 3.394 7.861 -18.069 1.00 92.25 122 ALA A CA 1
ATOM 919 C C . ALA A 1 122 ? 3.614 7.200 -16.698 1.00 92.25 122 ALA A C 1
ATOM 921 O O . ALA A 1 122 ? 4.385 6.240 -16.617 1.00 92.25 122 ALA A O 1
ATOM 922 N N . PRO A 1 123 ? 2.977 7.690 -15.621 1.00 93.38 123 PRO A N 1
ATOM 923 C CA . PRO A 1 123 ? 3.306 7.285 -14.264 1.00 93.38 123 PRO A CA 1
ATOM 924 C C . PRO A 1 123 ? 2.700 5.920 -13.918 1.00 93.38 123 PRO A C 1
ATOM 926 O O . PRO A 1 123 ? 1.846 5.834 -13.043 1.00 93.38 123 PRO A O 1
ATOM 929 N N . HIS A 1 124 ? 3.081 4.862 -14.626 1.00 90.25 124 HIS A N 1
ATOM 930 C CA . HIS A 1 124 ? 2.555 3.509 -14.474 1.00 90.25 124 HIS A CA 1
ATOM 931 C C . HIS A 1 124 ? 3.694 2.503 -14.293 1.00 90.25 124 HIS A C 1
ATOM 933 O O . HIS A 1 124 ? 4.829 2.711 -14.737 1.00 90.25 124 HIS A O 1
ATOM 939 N N . ALA A 1 125 ? 3.356 1.381 -13.660 1.00 89.56 125 ALA A N 1
ATOM 940 C CA . ALA A 1 125 ? 4.070 0.129 -13.865 1.00 89.56 125 ALA A CA 1
ATOM 941 C C . ALA A 1 125 ? 4.021 -0.272 -15.352 1.00 89.56 125 ALA A C 1
ATOM 943 O O . ALA A 1 125 ? 3.159 0.235 -16.071 1.00 89.56 125 ALA A O 1
ATOM 944 N N . PRO A 1 126 ? 4.882 -1.191 -15.817 1.00 89.88 126 PRO A N 1
ATOM 945 C CA . PRO A 1 126 ? 4.769 -1.744 -17.163 1.00 89.88 126 PRO A CA 1
ATOM 946 C C . PRO A 1 126 ? 3.334 -2.194 -17.480 1.00 89.88 126 PRO A C 1
ATOM 948 O O . PRO A 1 126 ? 2.744 -2.970 -16.728 1.00 89.88 126 PRO A O 1
ATOM 951 N N . TYR A 1 127 ? 2.760 -1.680 -18.568 1.00 87.50 127 TYR A N 1
ATOM 952 C CA . TYR A 1 127 ? 1.367 -1.927 -18.971 1.00 87.50 127 TYR A CA 1
ATOM 953 C C . TYR A 1 127 ? 1.277 -2.081 -20.488 1.00 87.50 127 TYR A C 1
ATOM 955 O O . TYR A 1 127 ? 2.022 -1.413 -21.194 1.00 87.50 127 TYR A O 1
ATOM 963 N N . HIS A 1 128 ? 0.397 -2.948 -20.999 1.00 86.31 128 HIS A N 1
ATOM 964 C CA . HIS A 1 128 ? 0.136 -3.129 -22.440 1.00 86.31 128 HIS A CA 1
ATOM 965 C C . HIS A 1 128 ? 1.412 -3.139 -23.312 1.00 86.31 128 HIS A C 1
ATOM 967 O O . HIS A 1 128 ? 1.582 -2.346 -24.240 1.00 86.31 128 HIS A O 1
ATOM 973 N N . CYS A 1 129 ? 2.357 -4.015 -22.953 1.00 89.94 129 CYS A N 1
ATOM 974 C CA . CYS A 1 129 ? 3.665 -4.134 -23.605 1.00 89.94 129 CYS A CA 1
ATOM 975 C C . CYS A 1 129 ? 4.493 -2.835 -23.629 1.00 89.94 129 CYS A C 1
ATOM 977 O O . CYS A 1 129 ? 5.271 -2.598 -24.552 1.00 89.94 129 CYS A O 1
ATOM 979 N N . THR A 1 130 ? 4.351 -1.981 -22.616 1.00 91.50 130 THR A N 1
ATOM 980 C CA . THR A 1 130 ? 5.192 -0.795 -22.441 1.00 91.50 130 THR A CA 1
ATOM 981 C C . THR A 1 130 ? 6.162 -0.971 -21.282 1.00 91.50 130 THR A C 1
ATOM 983 O O . THR A 1 130 ? 5.802 -1.466 -20.214 1.00 91.50 130 THR A O 1
ATOM 986 N N . LEU A 1 131 ? 7.405 -0.556 -21.505 1.00 93.88 131 LEU A N 1
ATOM 987 C CA . LEU A 1 131 ? 8.431 -0.426 -20.485 1.00 93.88 131 LEU A CA 1
ATOM 988 C C . LEU A 1 131 ? 8.462 1.020 -19.991 1.00 93.88 131 LEU A C 1
ATOM 990 O O . LEU A 1 131 ? 8.325 1.974 -20.761 1.00 93.88 131 LEU A O 1
ATOM 994 N N . GLN A 1 132 ? 8.669 1.189 -18.694 1.00 94.62 132 GLN A N 1
ATOM 995 C CA . GLN A 1 132 ? 8.873 2.495 -18.089 1.00 94.62 132 GLN A CA 1
ATOM 996 C C . GLN A 1 132 ? 10.298 2.974 -18.380 1.00 94.62 132 GLN A C 1
ATOM 998 O O . GLN A 1 132 ? 11.266 2.323 -17.978 1.00 94.62 132 GLN A O 1
ATOM 1003 N N . SER A 1 133 ? 10.439 4.119 -19.048 1.00 94.00 133 SER A N 1
ATOM 1004 C CA . SER A 1 133 ? 11.753 4.696 -19.365 1.00 94.00 133 SER A CA 1
ATOM 1005 C C . SER A 1 133 ? 12.289 5.634 -18.283 1.00 94.00 133 SER A C 1
ATOM 1007 O O . SER A 1 133 ? 13.491 5.888 -18.237 1.00 94.00 133 SER A O 1
ATOM 1009 N N . SER A 1 134 ? 11.425 6.131 -17.394 1.00 93.19 134 SER A N 1
ATOM 1010 C CA . SER A 1 134 ? 11.805 6.977 -16.263 1.00 93.19 134 SER A CA 1
ATOM 1011 C C . SER A 1 134 ? 11.581 6.242 -14.945 1.00 93.19 134 SER A C 1
ATOM 1013 O O . SER A 1 134 ? 10.446 6.032 -14.523 1.00 93.19 134 SER A O 1
ATOM 1015 N N . SER A 1 135 ? 12.662 5.894 -14.242 1.00 87.81 135 SER A N 1
ATOM 1016 C CA . SER A 1 135 ? 12.583 5.195 -12.949 1.00 87.81 135 SER A CA 1
ATOM 1017 C C . SER A 1 135 ? 11.789 5.963 -11.885 1.00 87.81 135 SER A C 1
ATOM 1019 O O . SER A 1 135 ? 11.211 5.355 -10.990 1.00 87.81 135 SER A O 1
ATOM 1021 N N . LEU A 1 136 ? 11.711 7.291 -12.000 1.00 90.19 136 LEU A N 1
ATOM 1022 C CA . LEU A 1 136 ? 10.941 8.148 -11.096 1.00 90.19 136 LEU A CA 1
ATOM 1023 C C . LEU A 1 136 ? 9.427 8.084 -11.340 1.00 90.19 136 LEU A C 1
ATOM 1025 O O . LEU A 1 136 ? 8.663 8.546 -10.500 1.00 90.19 136 LEU A O 1
ATOM 1029 N N . MET A 1 137 ? 8.992 7.556 -12.487 1.00 94.81 137 MET A N 1
ATOM 1030 C CA . MET A 1 137 ? 7.580 7.503 -12.885 1.00 94.81 137 MET A CA 1
ATOM 1031 C C . MET A 1 137 ? 6.898 6.184 -12.510 1.00 94.81 137 MET A C 1
ATOM 1033 O O . MET A 1 137 ? 5.699 6.022 -12.726 1.00 94.81 137 MET A O 1
ATOM 1037 N N . PHE A 1 138 ? 7.616 5.242 -11.903 1.00 94.19 138 PHE A N 1
ATOM 1038 C CA . PHE A 1 138 ? 6.976 4.067 -11.332 1.00 94.19 138 PHE A CA 1
ATOM 1039 C C . PHE A 1 138 ? 5.971 4.449 -10.237 1.00 94.19 138 PHE A C 1
ATOM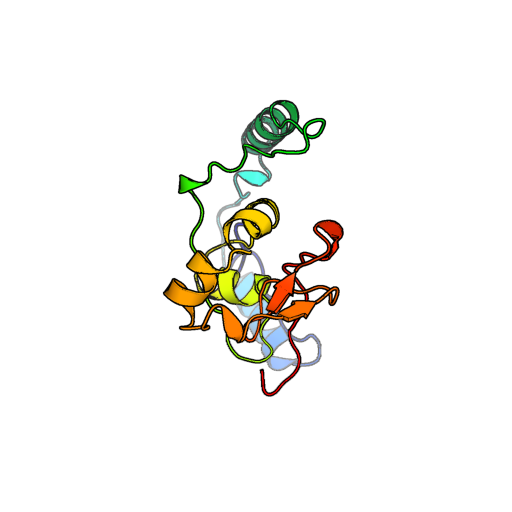 1041 O O . PHE A 1 138 ? 6.274 5.233 -9.340 1.00 94.19 138 PHE A O 1
ATOM 1048 N N . SER A 1 139 ? 4.768 3.874 -10.297 1.00 94.81 139 SER A N 1
ATOM 1049 C CA . SER A 1 139 ? 3.680 4.216 -9.380 1.00 94.81 139 SER A CA 1
ATOM 1050 C C . SER A 1 139 ? 2.795 3.014 -9.086 1.00 94.81 139 SER A C 1
ATOM 1052 O O . SER A 1 139 ? 2.270 2.377 -9.998 1.00 94.81 139 SER A O 1
ATOM 1054 N N . CYS A 1 140 ? 2.574 2.755 -7.797 1.00 96.19 140 CYS A N 1
ATOM 1055 C CA . CYS A 1 140 ? 1.580 1.789 -7.334 1.00 96.19 140 CYS A CA 1
ATOM 1056 C C . CYS A 1 140 ? 0.139 2.311 -7.460 1.00 96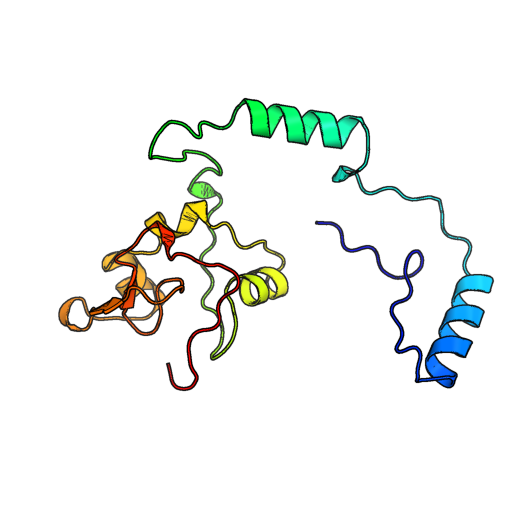.19 140 CYS A C 1
ATOM 1058 O O . CYS A 1 140 ? -0.784 1.515 -7.626 1.00 96.19 140 CYS A O 1
ATOM 1060 N N . ALA A 1 141 ? -0.058 3.629 -7.351 1.00 95.75 141 ALA A N 1
ATOM 1061 C CA . ALA A 1 141 ? -1.377 4.245 -7.192 1.00 95.75 141 ALA A CA 1
ATOM 1062 C C . ALA A 1 141 ? -2.079 4.528 -8.529 1.00 95.75 141 ALA A C 1
ATOM 1064 O O . ALA A 1 141 ? -3.310 4.550 -8.602 1.00 95.75 141 ALA A O 1
ATOM 1065 N N . SER A 1 142 ? -1.305 4.752 -9.590 1.00 94.19 142 SER A N 1
ATOM 1066 C CA . SER A 1 142 ? -1.842 5.133 -10.893 1.00 94.19 142 SER A CA 1
ATOM 1067 C C . SER A 1 142 ? -2.604 3.988 -11.555 1.00 94.19 142 SER A C 1
ATOM 1069 O O . SER A 1 142 ? -2.237 2.820 -11.428 1.00 94.19 142 SER A O 1
ATOM 1071 N N . ARG A 1 143 ? -3.640 4.340 -12.319 1.00 92.88 143 ARG A N 1
ATOM 1072 C CA . ARG A 1 143 ? -4.444 3.399 -13.106 1.00 92.88 143 ARG A CA 1
ATOM 1073 C C . ARG A 1 143 ? -4.119 3.574 -14.588 1.00 92.88 143 ARG A C 1
ATOM 1075 O O . ARG A 1 143 ? -4.170 4.718 -15.045 1.00 92.88 143 ARG A O 1
ATOM 1082 N N . PRO A 1 144 ? -3.767 2.507 -15.318 1.00 86.25 144 PRO A N 1
ATOM 1083 C CA . PRO A 1 144 ? -3.622 2.595 -16.763 1.00 86.25 144 PRO A CA 1
ATOM 1084 C C . PRO A 1 144 ? -4.982 2.916 -17.417 1.00 86.25 144 PRO A C 1
ATOM 1086 O O . PRO A 1 144 ? -6.027 2.606 -16.833 1.00 86.25 144 PRO A O 1
ATOM 1089 N N . PRO A 1 145 ? -4.983 3.580 -18.585 1.00 83.19 145 PRO A N 1
ATOM 1090 C CA . PRO A 1 145 ? -6.208 3.976 -19.275 1.00 83.19 145 PRO A CA 1
ATOM 1091 C C . PRO A 1 145 ? -7.045 2.764 -19.733 1.00 83.19 145 PRO A C 1
ATOM 1093 O O . PRO A 1 145 ?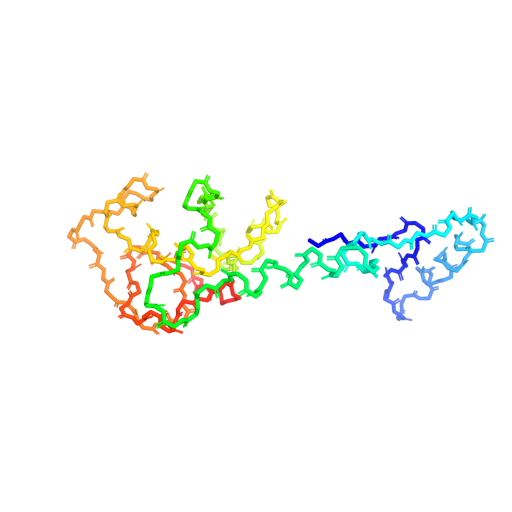 -6.492 1.698 -19.987 1.00 83.19 145 PRO A O 1
ATOM 1096 N N . PRO A 1 146 ? -8.373 2.914 -19.885 1.00 74.06 146 PRO A N 1
ATOM 1097 C CA . PRO A 1 146 ? -9.244 1.840 -20.360 1.00 74.06 146 PRO A CA 1
ATOM 1098 C C . PRO A 1 146 ? -8.887 1.378 -21.778 1.00 74.06 146 PRO A C 1
ATOM 1100 O O . PRO A 1 146 ? -8.576 2.191 -22.648 1.00 74.06 146 PRO A O 1
ATOM 1103 N N . GLY A 1 147 ? -9.003 0.069 -22.026 1.00 61.09 147 GLY A N 1
ATOM 1104 C CA . GLY A 1 147 ? -8.726 -0.542 -23.335 1.00 61.09 147 GLY A CA 1
ATOM 1105 C C . GLY A 1 147 ? -7.265 -0.941 -23.563 1.00 61.09 147 GLY A C 1
ATOM 1106 O O . GLY A 1 147 ? -6.914 -1.312 -24.680 1.00 61.09 147 GLY A O 1
ATOM 1107 N N . SER A 1 148 ? -6.446 -0.866 -22.512 1.00 54.56 148 SER A N 1
ATOM 1108 C CA . SER A 1 148 ? -5.110 -1.462 -22.407 1.00 54.56 148 SER A CA 1
ATOM 1109 C C . SER A 1 148 ? -5.152 -2.828 -21.731 1.00 54.56 148 SER A C 1
ATOM 1111 O O . SER A 1 148 ? -5.961 -2.957 -20.779 1.00 54.56 148 SER A O 1
#

InterPro domains:
  IPR026116 Glycosyltransferase family 18, catalytic domain [PF15024] (3-144)
  IPR052105 Alpha-1,6-mannosylglycoprotein 6-beta-N-acetylglucosaminyltransferase [PTHR15075] (2-144)

pLDDT: mean 90.59, std 7.99, range [54.56, 98.19]

Secondary structure (DSSP, 8-state):
-----TTT-----TT-HHHHHHHHHHHHH--PPP---GGGSHHHHHHHHHHHHT---SSSS---S-GGG----PPPTT--HHHHHHHTT----GGGHHHH-SHHHHHHHH---GGG-EEE-SSSSSBTTEEES-GGG--SS--PPTT-

Radius of gyration: 20.74 Å; chains: 1; bounding box: 54×24×56 Å

Sequence (148 aa):
MERLGKPYVYTVDINDERALTDAIKSALKEKPIPFVPEEFTPQGMLIRVNMLVSRDLCSNISVWPPPTALQSILAASEQSCEKACEVAGLVCEPSFFPLVNSADVLENLVGCAHGSLSNSTAPHAPYHCTLQSSSLMFSCASRPPPGS

Foldseek 3Di:
DDDDDPPVDDDDDPVPPVSVVVNVVSNVPDDDDDDDPLCPDPNVVVVVVVVVVPWDPPDPQTCPPPPVPDDDDDDDAQDFLQVRQVVVVHGDDLNCLVVCQDPVNCCVPPVQDPVNAAEDCALDRDDPNYGHPDSVSDDRHDTDHGPD